Protein AF-A0A1V3XUG6-F1 (afdb_monomer_lite)

Foldseek 3Di:
DDPPDPADDDLVCCCVPPVLLSLLLVLLVVLLVVLCVVVVHDSCLLANNRLSSVCSVPCPDDPPAQLVSSLVSVVVVVGDPVSSVSSSVSSRVSSVVSVVDDDDDDD

Secondary structure (DSSP, 8-state):
------SPPPHHHHHHH-HHHHHHHHHHHHHHHHHHHHHT--HHHHS-HHHHHHHHHH----SS-HHHHHHHHHHHTT--HHHHHHHHHHHHHHHHHHHH--S----

Sequence (107 aa):
MTESANGPPLPARWSRRKPEAAARLEAVRAALAELSQRVGVPTENLVSPELVRRLCWEWAGPRQGAADAIDEFLRAGHARAWQRRLVVPAMAAAITRANAQPDGDSP

Radius of gyration: 14.02 Å; chains: 1; bounding box: 43×33×33 Å

InterPro domains:
  IPR041605 3'-5' exonuclease C-terminal domain [PF18305] (7-95)
  IPR044876 HRDC domain superfamily [G3DSA:1.10.150.80] (6-101)

pLDDT: mean 79.32, std 16.49, range [33.03, 93.19]

Structure (mmCIF, N/CA/C/O backbone):
data_AF-A0A1V3XUG6-F1
#
_entry.id   AF-A0A1V3XUG6-F1
#
loop_
_atom_site.group_PDB
_atom_site.id
_atom_site.type_symbol
_atom_site.label_atom_id
_atom_site.label_alt_id
_atom_site.label_comp_id
_atom_site.label_asym_id
_atom_site.label_entity_id
_atom_site.label_seq_id
_atom_site.pdbx_PDB_ins_code
_atom_site.Cartn_x
_atom_site.Cartn_y
_atom_site.Cartn_z
_atom_site.occupancy
_atom_site.B_iso_or_equiv
_atom_site.auth_seq_id
_atom_site.auth_comp_id
_atom_site.auth_asym_id
_atom_site.auth_atom_id
_atom_site.pdbx_PDB_model_num
ATOM 1 N N . MET A 1 1 ? 30.639 9.887 11.785 1.00 36.69 1 MET A N 1
ATOM 2 C CA . MET A 1 1 ? 29.755 9.473 12.893 1.00 36.69 1 MET A CA 1
ATOM 3 C C . MET A 1 1 ? 28.582 8.714 12.284 1.00 36.69 1 MET A C 1
ATOM 5 O O . MET A 1 1 ? 27.734 9.328 11.662 1.00 36.69 1 MET A O 1
ATOM 9 N N . THR A 1 2 ? 28.686 7.381 12.320 1.00 38.44 2 THR A N 1
ATOM 10 C CA . THR A 1 2 ? 27.647 6.342 12.135 1.00 38.44 2 THR A CA 1
ATOM 11 C C . THR A 1 2 ? 26.370 6.710 11.363 1.00 38.44 2 THR A C 1
ATOM 13 O O . THR A 1 2 ? 25.359 7.064 11.964 1.00 3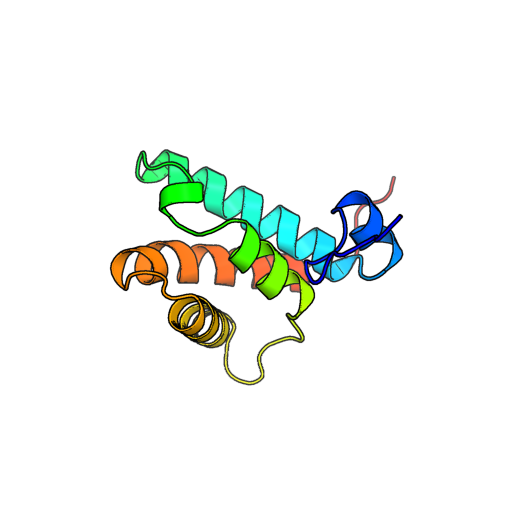8.44 2 THR A O 1
ATOM 16 N N . GLU A 1 3 ? 26.370 6.504 10.040 1.00 48.25 3 GLU A N 1
ATOM 17 C CA . GLU A 1 3 ? 25.139 6.423 9.233 1.00 48.25 3 GLU A CA 1
ATOM 18 C C . GLU A 1 3 ? 24.534 5.016 9.413 1.00 48.25 3 GLU A C 1
ATOM 20 O O . GLU A 1 3 ? 24.542 4.165 8.526 1.00 48.25 3 GLU A O 1
ATOM 25 N N . SER A 1 4 ? 24.083 4.733 10.636 1.00 49.44 4 SER A N 1
ATOM 26 C CA . SER A 1 4 ? 23.309 3.536 10.954 1.00 49.44 4 SER A CA 1
ATOM 27 C C . SER A 1 4 ? 21.904 3.717 10.390 1.00 49.44 4 SER A C 1
ATOM 29 O O . SER A 1 4 ? 21.023 4.245 11.061 1.00 49.44 4 SER A O 1
ATOM 31 N N . ALA A 1 5 ? 21.678 3.303 9.148 1.00 44.22 5 ALA A N 1
ATOM 32 C CA . ALA A 1 5 ? 20.335 3.259 8.583 1.00 44.22 5 ALA A CA 1
ATOM 33 C C . ALA A 1 5 ? 20.146 1.972 7.777 1.00 44.22 5 ALA A C 1
ATOM 35 O O . ALA A 1 5 ? 20.116 1.975 6.553 1.00 44.22 5 ALA A O 1
ATOM 36 N N . ASN A 1 6 ? 19.930 0.864 8.491 1.00 45.09 6 ASN A N 1
ATOM 37 C CA . ASN A 1 6 ? 19.305 -0.369 7.979 1.00 45.09 6 ASN A CA 1
ATOM 38 C C . ASN A 1 6 ? 17.810 -0.153 7.604 1.00 45.09 6 ASN A C 1
ATOM 40 O O . ASN A 1 6 ? 16.956 -1.031 7.751 1.00 45.09 6 ASN A O 1
ATOM 44 N N . GLY A 1 7 ? 17.476 1.056 7.154 1.00 48.94 7 GLY A N 1
ATOM 45 C CA . GLY A 1 7 ? 16.166 1.480 6.692 1.00 48.94 7 GLY A CA 1
ATOM 46 C C . GLY A 1 7 ? 16.300 2.051 5.281 1.00 48.94 7 GLY A C 1
ATOM 47 O O . GLY A 1 7 ? 17.342 2.617 4.946 1.00 48.94 7 GLY A O 1
ATOM 48 N N . PRO A 1 8 ? 15.281 1.883 4.426 1.00 51.78 8 PRO A N 1
ATOM 49 C CA . PRO A 1 8 ? 15.359 2.322 3.042 1.00 51.78 8 PRO A CA 1
ATOM 50 C C . PRO A 1 8 ? 15.686 3.827 2.962 1.00 51.78 8 PRO A C 1
ATOM 52 O O . PRO A 1 8 ? 15.219 4.596 3.810 1.00 51.78 8 PRO A O 1
ATOM 55 N N . PRO A 1 9 ? 16.499 4.252 1.974 1.00 56.88 9 PRO A N 1
ATOM 56 C CA . PRO A 1 9 ? 17.059 5.604 1.910 1.00 56.88 9 PRO A CA 1
ATOM 57 C C . PRO A 1 9 ? 15.967 6.685 1.834 1.00 56.88 9 PRO A C 1
ATOM 59 O O . PRO A 1 9 ? 14.801 6.387 1.592 1.00 56.88 9 PRO A O 1
ATOM 62 N N . LEU A 1 10 ? 16.325 7.959 2.024 1.00 58.09 10 LEU A N 1
ATOM 63 C CA . LEU A 1 10 ? 15.376 9.071 1.865 1.00 58.09 10 LEU A CA 1
ATOM 64 C C . LEU A 1 10 ? 14.684 9.007 0.485 1.00 58.09 10 LEU A C 1
ATOM 66 O O . LEU A 1 10 ? 15.382 8.732 -0.494 1.00 58.09 10 LEU A O 1
ATOM 70 N N . PRO A 1 11 ? 13.372 9.304 0.369 1.00 56.78 11 PRO A N 1
ATOM 71 C CA . PRO A 1 11 ? 12.640 9.271 -0.907 1.00 56.78 11 PRO A CA 1
ATOM 72 C C . PRO A 1 11 ? 13.327 10.069 -2.025 1.00 56.78 11 PRO A C 1
ATOM 74 O O . PRO A 1 11 ? 13.399 9.612 -3.159 1.00 56.78 11 PRO A O 1
ATOM 77 N N . ALA A 1 12 ? 13.975 11.190 -1.684 1.00 59.50 12 ALA A N 1
ATOM 78 C CA . ALA A 1 12 ? 14.772 11.997 -2.614 1.00 59.50 12 ALA A CA 1
ATOM 79 C C . ALA A 1 12 ? 15.940 11.231 -3.278 1.00 59.50 12 ALA A C 1
ATOM 81 O O . ALA A 1 12 ? 16.396 11.588 -4.361 1.00 59.50 12 ALA A O 1
ATOM 82 N N . ARG A 1 13 ? 16.441 10.162 -2.644 1.00 64.50 13 ARG A N 1
ATOM 83 C CA . ARG A 1 13 ? 17.483 9.280 -3.194 1.00 64.50 13 ARG A CA 1
ATOM 84 C C . ARG A 1 13 ? 16.902 8.093 -3.975 1.00 64.50 13 ARG A C 1
ATOM 86 O O . ARG A 1 13 ? 17.666 7.408 -4.654 1.00 64.50 13 ARG A O 1
ATOM 93 N N . TRP A 1 14 ? 15.593 7.830 -3.901 1.00 73.44 14 TRP A N 1
ATOM 94 C CA . TRP A 1 14 ? 14.968 6.708 -4.612 1.00 73.44 14 TRP A CA 1
ATOM 95 C C . TRP A 1 14 ? 14.897 6.967 -6.107 1.00 73.44 14 TRP A C 1
ATOM 97 O O . TRP A 1 14 ? 15.345 6.109 -6.855 1.00 73.44 14 TRP A O 1
ATOM 107 N N . SER A 1 15 ? 14.471 8.155 -6.546 1.00 65.50 15 SER A N 1
ATOM 108 C CA . SER A 1 15 ? 14.396 8.487 -7.979 1.00 65.50 15 SER A CA 1
ATOM 109 C C . SER A 1 15 ? 15.741 8.338 -8.699 1.00 65.50 15 SER A C 1
ATOM 111 O O . SER A 1 15 ? 15.779 7.979 -9.867 1.00 65.50 15 SER A O 1
ATOM 113 N N . ARG A 1 16 ? 16.861 8.525 -7.984 1.00 69.12 16 ARG A N 1
ATOM 114 C CA . ARG A 1 16 ? 18.217 8.302 -8.516 1.00 69.12 16 ARG A CA 1
ATOM 115 C C . ARG A 1 16 ? 18.665 6.835 -8.554 1.00 69.12 16 ARG A C 1
ATOM 117 O O . ARG A 1 16 ? 19.558 6.519 -9.328 1.00 69.12 16 ARG A O 1
ATOM 124 N N . ARG A 1 17 ? 18.129 5.954 -7.698 1.00 73.56 17 ARG A N 1
ATOM 125 C CA . ARG A 1 17 ? 18.541 4.531 -7.625 1.00 73.56 17 ARG A CA 1
ATOM 126 C C . ARG A 1 17 ? 17.545 3.581 -8.287 1.00 73.56 17 ARG A C 1
ATOM 128 O O . ARG A 1 17 ? 17.959 2.623 -8.925 1.00 73.56 17 ARG A O 1
ATOM 135 N N . LYS A 1 18 ? 16.255 3.805 -8.052 1.00 77.19 18 LYS A N 1
ATOM 136 C CA . LYS A 1 18 ? 15.117 2.997 -8.498 1.00 77.19 18 LYS A CA 1
ATOM 137 C C . LYS A 1 18 ? 13.899 3.917 -8.710 1.00 77.19 18 LYS A C 1
ATOM 139 O O . LYS A 1 18 ? 13.072 4.025 -7.799 1.00 77.19 18 LYS A O 1
ATOM 144 N N . PRO A 1 19 ? 13.779 4.578 -9.874 1.00 79.69 19 PRO A N 1
ATOM 145 C CA . PRO A 1 19 ? 12.643 5.455 -10.174 1.00 79.69 19 PRO A CA 1
ATOM 146 C C . PRO A 1 19 ? 11.299 4.722 -10.074 1.00 79.69 19 PRO A C 1
ATOM 148 O O . PRO A 1 19 ? 10.371 5.228 -9.450 1.00 79.69 19 PRO A O 1
ATOM 151 N N . GLU A 1 20 ? 11.230 3.469 -10.528 1.00 81.50 20 GLU A N 1
ATOM 152 C CA . GLU A 1 20 ? 10.026 2.639 -10.403 1.00 81.50 20 GLU A CA 1
ATOM 153 C C . GLU A 1 20 ? 9.577 2.451 -8.943 1.00 81.50 20 GLU A C 1
ATOM 155 O O . GLU A 1 20 ? 8.389 2.478 -8.633 1.00 81.50 20 GLU A O 1
ATOM 160 N N . ALA A 1 21 ? 10.524 2.274 -8.012 1.00 84.38 21 ALA A N 1
ATOM 161 C CA . ALA A 1 21 ? 10.197 2.124 -6.595 1.00 84.38 21 ALA A CA 1
ATOM 162 C C . ALA A 1 21 ? 9.647 3.432 -6.007 1.00 84.38 21 ALA A C 1
ATOM 164 O O . ALA A 1 21 ? 8.764 3.387 -5.150 1.00 84.38 21 ALA A O 1
ATOM 165 N N . ALA A 1 22 ? 10.150 4.584 -6.469 1.00 84.00 22 ALA A N 1
ATOM 166 C CA . ALA A 1 22 ? 9.627 5.891 -6.081 1.00 84.00 22 ALA A CA 1
ATOM 167 C C . ALA A 1 22 ? 8.189 6.076 -6.590 1.00 84.00 22 ALA A C 1
ATOM 169 O O . ALA A 1 22 ? 7.310 6.401 -5.796 1.00 84.00 22 ALA A O 1
ATOM 170 N N . ALA A 1 23 ? 7.926 5.761 -7.862 1.00 85.56 23 ALA A N 1
ATOM 171 C CA . ALA A 1 23 ? 6.584 5.821 -8.444 1.00 85.56 23 ALA A CA 1
ATOM 172 C C . ALA A 1 23 ? 5.581 4.929 -7.688 1.00 85.56 23 ALA A C 1
ATOM 174 O O . ALA A 1 23 ? 4.486 5.373 -7.337 1.00 85.56 23 ALA A O 1
ATOM 175 N N . ARG A 1 24 ? 5.975 3.692 -7.349 1.00 87.94 24 ARG A N 1
ATOM 176 C CA . ARG A 1 24 ? 5.160 2.788 -6.515 1.00 87.94 24 ARG A CA 1
ATOM 177 C C . ARG A 1 24 ? 4.869 3.380 -5.139 1.00 87.94 24 ARG A C 1
ATOM 179 O O . ARG A 1 24 ? 3.731 3.307 -4.682 1.00 87.94 24 ARG A O 1
ATOM 186 N N . LEU A 1 25 ? 5.877 3.950 -4.474 1.00 88.00 25 LEU A N 1
ATOM 187 C CA . LEU A 1 25 ? 5.714 4.537 -3.144 1.00 88.00 25 LEU A CA 1
ATOM 188 C C . LEU A 1 25 ? 4.724 5.703 -3.163 1.00 88.00 25 LEU A C 1
ATOM 190 O O . LEU A 1 25 ? 3.856 5.762 -2.292 1.00 88.00 25 LEU A O 1
ATOM 194 N N . GLU A 1 26 ? 4.835 6.598 -4.142 1.00 88.75 26 GLU A N 1
ATOM 195 C CA . GLU A 1 26 ? 3.918 7.731 -4.299 1.00 88.75 26 GLU A CA 1
ATOM 196 C C . GLU A 1 26 ? 2.488 7.259 -4.590 1.00 88.75 26 GLU A C 1
ATOM 198 O O . GLU A 1 26 ? 1.549 7.674 -3.907 1.00 88.75 26 GLU A O 1
ATOM 203 N N . ALA A 1 27 ? 2.315 6.303 -5.510 1.00 90.94 27 ALA A N 1
ATOM 204 C CA . ALA A 1 27 ? 1.004 5.730 -5.815 1.00 90.94 27 ALA A CA 1
ATOM 205 C C . ALA A 1 27 ? 0.358 5.070 -4.585 1.00 90.94 27 ALA A C 1
ATOM 207 O O . ALA A 1 27 ? -0.825 5.275 -4.301 1.00 90.94 27 ALA A O 1
ATOM 208 N N . VAL A 1 28 ? 1.134 4.298 -3.820 1.00 91.81 28 VAL A N 1
ATOM 209 C CA . VAL A 1 28 ? 0.657 3.656 -2.590 1.00 91.81 28 VAL A CA 1
ATOM 210 C C . VAL A 1 28 ? 0.307 4.692 -1.525 1.00 91.81 28 VAL A C 1
ATOM 212 O O . VAL A 1 28 ? -0.727 4.562 -0.871 1.00 91.81 28 VAL A O 1
ATOM 215 N N . ARG A 1 29 ? 1.132 5.728 -1.345 1.00 90.12 29 ARG A N 1
ATOM 216 C CA . ARG A 1 29 ? 0.856 6.819 -0.399 1.00 90.12 29 ARG A CA 1
ATOM 217 C C . ARG A 1 29 ? -0.453 7.528 -0.725 1.00 90.12 29 ARG A C 1
ATOM 219 O O . ARG A 1 29 ? -1.246 7.738 0.192 1.00 90.12 29 ARG A O 1
ATOM 226 N N . ALA A 1 30 ? -0.695 7.836 -1.997 1.00 91.00 30 ALA A N 1
ATOM 227 C CA . ALA A 1 30 ? -1.944 8.442 -2.448 1.00 91.00 30 ALA A CA 1
ATOM 228 C C . ALA A 1 30 ? -3.153 7.535 -2.149 1.00 91.00 30 ALA A C 1
ATOM 230 O O . ALA A 1 30 ? -4.101 7.968 -1.495 1.00 91.00 30 ALA A O 1
ATOM 231 N N . ALA A 1 31 ? -3.080 6.251 -2.514 1.00 92.38 31 ALA A N 1
ATOM 232 C CA . ALA A 1 31 ? -4.160 5.293 -2.259 1.00 92.38 31 ALA A CA 1
ATOM 233 C C . ALA A 1 31 ? -4.451 5.101 -0.758 1.00 92.38 31 ALA A C 1
ATOM 235 O O . ALA A 1 31 ? -5.607 5.002 -0.344 1.00 92.38 31 ALA A O 1
ATOM 236 N N . LEU A 1 32 ? -3.409 5.073 0.077 1.00 91.69 32 LEU A N 1
ATOM 237 C CA . LEU A 1 32 ? -3.550 4.985 1.529 1.00 91.69 32 LEU A CA 1
ATOM 238 C C . LEU A 1 32 ? -4.138 6.263 2.142 1.00 91.69 32 LEU A C 1
ATOM 240 O O . LEU A 1 32 ? -4.902 6.172 3.102 1.00 91.69 32 LEU A O 1
ATOM 244 N N . ALA A 1 33 ? -3.801 7.438 1.607 1.00 91.31 33 ALA A N 1
ATOM 245 C CA . ALA A 1 33 ? -4.383 8.707 2.037 1.00 91.31 33 ALA A CA 1
ATOM 24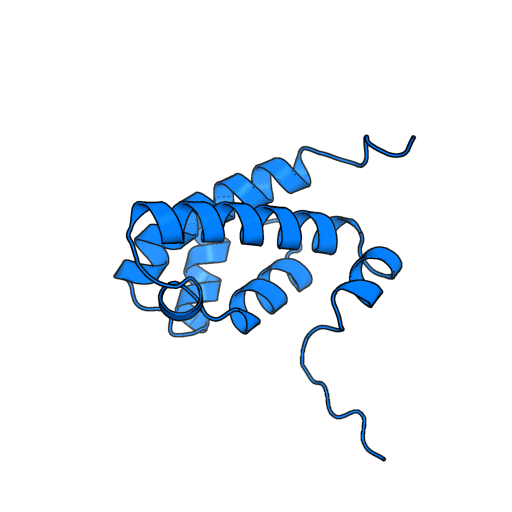6 C C . ALA A 1 33 ? -5.882 8.773 1.708 1.00 91.31 33 ALA A C 1
ATOM 248 O O . ALA A 1 33 ? -6.681 9.118 2.578 1.00 91.31 33 ALA A O 1
ATOM 249 N N . GLU A 1 34 ? -6.281 8.355 0.504 1.00 92.06 34 GLU A N 1
ATOM 250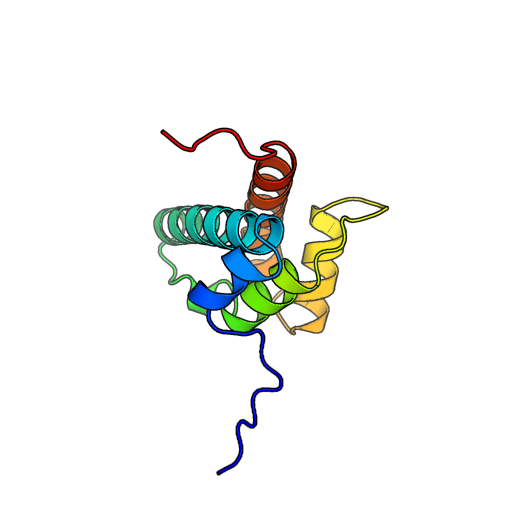 C CA . GLU A 1 34 ? -7.698 8.230 0.143 1.00 92.06 34 GLU A CA 1
ATOM 251 C C . GLU A 1 34 ? -8.431 7.231 1.044 1.00 92.06 34 GLU A C 1
ATOM 253 O O . GLU A 1 34 ? -9.530 7.508 1.525 1.00 92.06 34 GLU A O 1
ATOM 258 N N . LEU A 1 35 ? -7.827 6.065 1.299 1.00 92.06 35 LEU A N 1
ATOM 259 C CA . LEU A 1 35 ? -8.407 5.053 2.179 1.00 92.06 35 LEU A CA 1
ATOM 260 C C . LEU A 1 35 ? -8.601 5.597 3.599 1.00 92.06 35 LEU A C 1
ATOM 262 O O . LEU A 1 35 ? -9.680 5.430 4.161 1.00 92.06 35 LEU A O 1
ATOM 266 N N . SER A 1 36 ? -7.588 6.279 4.140 1.00 92.62 36 SER A N 1
ATOM 267 C CA . SER A 1 36 ? -7.627 6.969 5.435 1.00 92.62 36 SER A CA 1
ATOM 268 C C . SER A 1 36 ? -8.798 7.948 5.522 1.00 92.62 36 SER A C 1
ATOM 270 O O . SER A 1 36 ? -9.577 7.882 6.474 1.00 92.62 36 SER A O 1
ATOM 272 N N . GLN A 1 37 ? -9.003 8.775 4.493 1.00 92.75 37 GLN A N 1
ATOM 273 C CA . GLN A 1 37 ? -10.143 9.695 4.433 1.00 92.75 37 GLN A CA 1
ATOM 274 C C . GLN A 1 37 ? -11.492 8.967 4.387 1.00 92.75 37 GLN A C 1
ATOM 276 O O . GLN A 1 37 ? -12.433 9.390 5.054 1.00 92.75 37 GLN A O 1
ATOM 281 N N . ARG A 1 38 ? -11.594 7.858 3.643 1.00 92.38 38 ARG A N 1
ATOM 282 C CA . ARG A 1 38 ? -12.840 7.076 3.531 1.00 92.38 38 ARG A CA 1
ATOM 283 C C . ARG A 1 38 ? -13.242 6.406 4.840 1.00 92.38 38 ARG A C 1
ATOM 285 O O . ARG A 1 38 ? -14.428 6.341 5.143 1.00 92.38 38 ARG A O 1
ATOM 292 N N . VAL A 1 39 ? -12.274 5.871 5.583 1.00 91.50 39 VAL A N 1
ATOM 293 C CA . VAL A 1 39 ? -12.540 5.146 6.838 1.00 91.50 39 VAL A CA 1
ATOM 294 C C . VAL A 1 39 ? -12.427 6.033 8.081 1.00 91.50 39 VAL A C 1
ATOM 296 O O . VAL A 1 39 ? -12.786 5.594 9.169 1.00 91.50 39 VAL A O 1
ATOM 299 N N . GLY A 1 40 ? -11.922 7.263 7.942 1.00 91.50 40 GLY A N 1
ATOM 300 C CA . GLY A 1 40 ? -11.721 8.203 9.047 1.00 91.50 40 GLY A CA 1
ATOM 301 C C . GLY A 1 40 ? -10.602 7.804 10.016 1.00 91.50 40 GLY A C 1
ATOM 302 O O . GLY A 1 40 ? -10.624 8.214 11.174 1.00 91.50 40 GLY A O 1
ATOM 303 N N . VAL A 1 41 ? -9.639 6.986 9.578 1.00 90.94 41 VAL A N 1
ATOM 304 C CA . VAL A 1 41 ? -8.541 6.478 10.420 1.00 90.94 41 VAL A CA 1
ATOM 305 C C . VAL A 1 41 ? -7.203 6.946 9.855 1.00 90.94 41 VAL A C 1
ATOM 307 O O . VAL A 1 41 ? -6.952 6.696 8.678 1.00 90.94 41 VAL A O 1
ATOM 310 N N . PRO A 1 42 ? -6.309 7.538 10.674 1.00 88.75 42 PRO A N 1
ATOM 311 C CA . PRO A 1 42 ? -4.983 7.960 10.236 1.00 88.75 42 PRO A CA 1
ATOM 312 C C . PRO A 1 42 ? -4.206 6.844 9.537 1.00 88.75 42 PRO A C 1
ATOM 314 O O . PRO A 1 42 ? -4.214 5.694 9.977 1.00 88.75 42 PRO A O 1
ATOM 317 N N . THR A 1 43 ? -3.465 7.186 8.486 1.00 87.19 43 THR A N 1
ATOM 318 C CA . THR A 1 43 ? -2.719 6.207 7.685 1.00 87.19 43 THR A CA 1
ATOM 319 C C . THR A 1 43 ? -1.730 5.386 8.517 1.00 87.19 43 THR A C 1
ATOM 321 O O . THR A 1 43 ? -1.594 4.189 8.285 1.00 87.19 43 THR A O 1
ATOM 324 N N . GLU A 1 44 ? -1.099 5.988 9.529 1.00 85.88 44 GLU A N 1
ATOM 325 C CA . GLU A 1 44 ? -0.198 5.300 10.470 1.00 85.88 44 GLU A CA 1
ATOM 326 C C . GLU A 1 44 ? -0.904 4.239 11.333 1.00 85.88 44 GLU A C 1
ATOM 328 O O . GLU A 1 44 ? -0.298 3.231 11.693 1.00 85.88 44 GLU A O 1
ATOM 333 N N . ASN A 1 45 ? -2.201 4.425 11.599 1.00 89.62 45 ASN A N 1
ATOM 334 C CA . ASN A 1 45 ? -3.046 3.458 12.298 1.00 89.62 45 ASN A CA 1
ATOM 335 C C . ASN A 1 45 ? -3.575 2.369 11.357 1.00 89.62 45 ASN A C 1
ATOM 337 O O . ASN A 1 45 ? -4.016 1.319 11.826 1.00 89.62 45 ASN A O 1
ATOM 341 N N . LEU A 1 46 ? -3.546 2.593 10.040 1.00 89.19 46 LEU A N 1
ATOM 342 C CA . LEU A 1 46 ? -3.879 1.581 9.038 1.00 89.19 46 LEU A CA 1
ATOM 343 C C . LEU A 1 46 ? -2.673 0.695 8.728 1.00 89.19 46 LEU A C 1
ATOM 345 O O . LEU A 1 46 ? -2.804 -0.526 8.692 1.00 89.19 46 LEU A O 1
ATOM 349 N N . VAL A 1 47 ? -1.501 1.293 8.515 1.00 89.75 47 VAL A N 1
ATOM 350 C CA . VAL A 1 47 ? -0.273 0.571 8.175 1.00 89.75 47 VAL A CA 1
ATOM 351 C C . VAL A 1 47 ? 0.966 1.373 8.562 1.00 89.75 47 VAL A C 1
ATOM 353 O O . VAL A 1 47 ? 1.038 2.586 8.366 1.00 89.75 47 VAL A O 1
ATOM 356 N N . SER A 1 48 ? 1.993 0.683 9.060 1.00 88.38 48 SER A N 1
ATOM 357 C CA . SER A 1 48 ? 3.256 1.327 9.409 1.00 88.38 48 SER A CA 1
ATOM 358 C C . SER A 1 48 ? 3.933 1.915 8.159 1.00 88.38 48 SER A C 1
ATOM 360 O O . SER A 1 48 ? 4.236 1.172 7.218 1.00 88.38 48 SER A O 1
ATOM 362 N N . PRO A 1 49 ? 4.276 3.216 8.136 1.00 85.31 49 PRO A N 1
ATOM 363 C CA . PRO A 1 49 ? 4.915 3.848 6.979 1.00 85.31 49 PRO A CA 1
ATOM 364 C C . PRO A 1 49 ? 6.313 3.285 6.680 1.00 85.31 49 PRO A C 1
ATOM 366 O O . PRO A 1 49 ? 6.833 3.442 5.576 1.00 85.31 49 PRO A O 1
ATOM 369 N N . GLU A 1 50 ? 6.960 2.634 7.648 1.00 84.56 50 GLU A N 1
ATOM 370 C CA . GLU A 1 50 ? 8.184 1.864 7.407 1.00 84.56 50 GLU A CA 1
ATOM 371 C C . GLU A 1 50 ? 7.926 0.589 6.593 1.00 84.56 50 GLU A C 1
ATOM 373 O O . GLU A 1 50 ? 8.649 0.348 5.627 1.00 84.56 50 GLU A O 1
ATOM 378 N N . LEU A 1 51 ? 6.872 -0.175 6.916 1.00 87.56 51 LEU A N 1
ATOM 379 C CA . LEU A 1 51 ? 6.495 -1.377 6.163 1.00 87.56 51 LEU A CA 1
ATOM 380 C C . LEU A 1 51 ? 6.193 -1.028 4.708 1.00 87.56 51 LEU A C 1
ATOM 382 O O . LEU A 1 51 ? 6.699 -1.686 3.807 1.00 87.56 51 LEU A O 1
ATOM 386 N N . VAL A 1 52 ? 5.449 0.055 4.475 1.00 88.62 52 VAL A N 1
ATOM 387 C CA . VAL A 1 52 ? 5.146 0.538 3.119 1.00 88.62 52 VAL A CA 1
ATOM 388 C C . VAL A 1 52 ? 6.424 0.866 2.344 1.00 88.62 52 VAL A C 1
ATOM 390 O O . VAL A 1 52 ? 6.568 0.470 1.187 1.00 88.62 52 VAL A O 1
ATOM 393 N N . ARG A 1 53 ? 7.376 1.561 2.980 1.00 86.62 53 ARG A N 1
ATOM 394 C CA . ARG A 1 53 ? 8.662 1.895 2.353 1.00 86.62 53 ARG A CA 1
ATOM 395 C C . ARG A 1 53 ? 9.479 0.642 2.037 1.00 86.62 53 ARG A C 1
ATOM 397 O O . ARG A 1 53 ? 9.976 0.520 0.922 1.00 86.62 53 ARG A O 1
ATOM 404 N N . ARG A 1 54 ? 9.614 -0.293 2.981 1.00 87.38 54 ARG A N 1
ATOM 405 C CA . ARG A 1 54 ? 10.349 -1.546 2.742 1.00 87.38 54 ARG A CA 1
ATOM 406 C C . ARG A 1 54 ? 9.711 -2.365 1.626 1.00 87.38 54 ARG A C 1
ATOM 408 O O . ARG A 1 54 ? 10.416 -2.746 0.699 1.00 87.38 54 ARG A O 1
ATOM 415 N N . LEU A 1 55 ? 8.388 -2.519 1.651 1.00 87.94 55 LEU A N 1
ATOM 416 C CA . LEU A 1 55 ? 7.639 -3.217 0.612 1.00 87.94 55 LEU A CA 1
ATOM 417 C C . LEU A 1 55 ? 7.915 -2.623 -0.772 1.00 87.94 55 LEU A C 1
ATOM 419 O O . LEU A 1 55 ? 8.293 -3.359 -1.671 1.00 87.94 55 LEU A O 1
ATOM 423 N N . CYS A 1 56 ? 7.770 -1.305 -0.956 1.00 87.56 56 CYS A N 1
ATOM 424 C CA . CYS A 1 56 ? 7.970 -0.673 -2.269 1.00 87.56 56 CYS A CA 1
ATOM 425 C C . CYS A 1 56 ? 9.419 -0.797 -2.772 1.00 87.56 56 CYS A C 1
ATOM 427 O O . CYS A 1 56 ? 9.646 -0.897 -3.980 1.00 87.56 56 CYS A O 1
ATOM 429 N N . TRP A 1 57 ? 10.387 -0.795 -1.851 1.00 85.06 57 TRP A N 1
ATOM 430 C CA . TRP A 1 57 ? 11.814 -0.911 -2.149 1.00 85.06 57 TRP A CA 1
ATOM 431 C C . TRP A 1 57 ? 12.241 -2.336 -2.533 1.00 85.06 57 TRP A C 1
ATOM 433 O O . TRP A 1 57 ? 13.006 -2.526 -3.488 1.00 85.06 57 TRP A O 1
ATOM 443 N N . GLU A 1 58 ? 11.753 -3.325 -1.783 1.00 83.62 58 GLU A N 1
ATOM 444 C CA . GLU A 1 58 ? 12.007 -4.754 -2.002 1.00 83.62 58 GLU A CA 1
ATOM 445 C C . GLU A 1 58 ? 11.090 -5.359 -3.068 1.00 83.62 58 GLU A C 1
ATOM 447 O O . GLU A 1 58 ? 11.318 -6.481 -3.514 1.00 83.62 58 GLU A O 1
ATOM 452 N N . TRP A 1 59 ? 10.088 -4.605 -3.529 1.00 82.62 59 TRP A N 1
ATOM 453 C CA . TRP A 1 59 ? 9.183 -5.034 -4.583 1.00 82.62 59 TRP A CA 1
ATOM 454 C C . TRP A 1 59 ? 9.947 -5.369 -5.867 1.00 82.62 59 TRP A C 1
ATOM 456 O O . TRP A 1 59 ? 10.383 -4.481 -6.608 1.00 82.62 59 TRP A O 1
ATOM 466 N N . ALA A 1 60 ? 10.069 -6.667 -6.133 1.00 73.56 60 ALA A N 1
ATOM 467 C CA . ALA A 1 60 ? 10.675 -7.225 -7.338 1.00 73.56 60 ALA A CA 1
ATOM 468 C C . ALA A 1 60 ? 9.634 -7.648 -8.394 1.00 73.56 60 ALA A C 1
ATOM 470 O O . ALA A 1 60 ? 9.999 -8.196 -9.428 1.00 73.56 60 ALA A O 1
ATOM 471 N N . GLY A 1 61 ? 8.344 -7.388 -8.145 1.00 68.44 61 GLY A N 1
ATOM 472 C CA . GLY A 1 61 ? 7.244 -7.923 -8.946 1.00 68.44 61 GLY A CA 1
ATOM 473 C C . GLY A 1 61 ? 6.847 -9.329 -8.473 1.00 68.44 61 GLY A C 1
ATOM 474 O O . GLY A 1 61 ? 7.704 -10.200 -8.321 1.00 68.44 61 GLY A O 1
ATOM 475 N N . PRO A 1 62 ? 5.562 -9.582 -8.185 1.00 67.69 62 PRO A N 1
ATOM 476 C CA . PRO A 1 62 ? 5.129 -10.864 -7.660 1.00 67.69 62 PRO A CA 1
ATOM 477 C C . PRO A 1 62 ? 4.994 -11.875 -8.801 1.00 67.69 62 PRO A C 1
ATOM 479 O O . PRO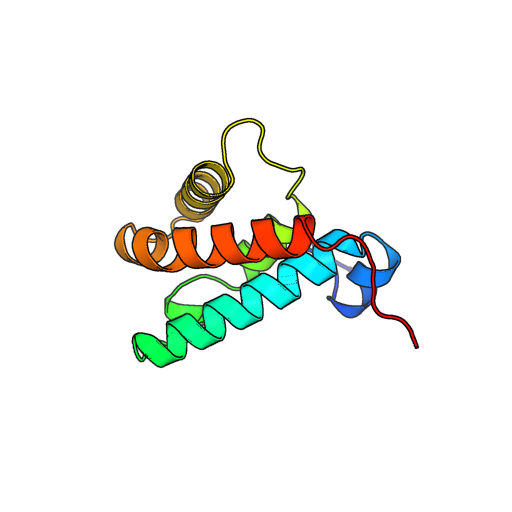 A 1 62 ? 4.444 -11.572 -9.856 1.00 67.69 62 PRO A O 1
ATOM 482 N N . ARG A 1 63 ? 5.427 -13.115 -8.556 1.00 59.88 63 ARG A N 1
ATOM 483 C CA . ARG A 1 63 ? 5.204 -14.245 -9.477 1.00 59.88 63 ARG A CA 1
ATOM 484 C C . ARG A 1 63 ? 3.749 -14.731 -9.485 1.00 59.88 63 ARG A C 1
ATOM 486 O O . ARG A 1 63 ? 3.345 -15.391 -10.430 1.00 59.88 63 ARG A O 1
ATOM 493 N N . GLN A 1 64 ? 3.009 -14.445 -8.407 1.00 62.91 64 GLN A N 1
ATOM 494 C CA . GLN A 1 64 ? 1.732 -15.094 -8.069 1.00 62.91 64 GLN A CA 1
ATOM 495 C C . GLN A 1 64 ? 0.562 -14.106 -7.886 1.00 62.91 64 GLN A C 1
ATOM 497 O O . GLN A 1 64 ? -0.587 -14.520 -7.916 1.00 62.91 64 GLN A O 1
ATOM 502 N N . GLY A 1 65 ? 0.835 -12.802 -7.744 1.00 78.56 65 GLY A N 1
ATOM 503 C CA . GLY A 1 65 ? -0.185 -11.763 -7.556 1.00 78.56 65 GLY A CA 1
ATOM 504 C C . GLY A 1 65 ? 0.243 -10.675 -6.568 1.00 78.56 65 GLY A C 1
ATOM 505 O O . GLY A 1 65 ? 0.938 -10.945 -5.590 1.00 78.56 65 GLY A O 1
ATOM 506 N N . ALA A 1 66 ? -0.145 -9.421 -6.826 1.00 85.25 66 ALA A N 1
ATOM 507 C CA . ALA A 1 66 ? 0.252 -8.295 -5.977 1.00 85.25 66 ALA A CA 1
ATOM 508 C C . ALA A 1 66 ? -0.405 -8.330 -4.596 1.00 85.25 66 ALA A C 1
ATOM 510 O O . ALA A 1 66 ? 0.268 -8.072 -3.607 1.00 85.25 66 ALA A O 1
ATOM 511 N N . ALA A 1 67 ? -1.687 -8.686 -4.512 1.00 88.38 67 ALA A N 1
ATOM 512 C CA . ALA A 1 67 ? -2.407 -8.724 -3.244 1.00 88.38 67 ALA A CA 1
ATOM 513 C C . ALA A 1 67 ? -1.803 -9.733 -2.253 1.00 88.38 67 ALA A C 1
ATOM 515 O O . ALA A 1 67 ? -1.545 -9.363 -1.111 1.00 88.38 67 ALA A O 1
ATOM 516 N N . ASP A 1 68 ? -1.509 -10.959 -2.696 1.00 88.25 68 ASP A N 1
ATOM 517 C CA . ASP A 1 68 ? -0.989 -12.019 -1.821 1.00 88.25 68 ASP A CA 1
ATOM 518 C C . ASP A 1 68 ? 0.399 -11.680 -1.272 1.00 88.25 68 ASP A C 1
ATOM 520 O O . ASP A 1 68 ? 0.638 -11.792 -0.071 1.00 88.25 68 ASP A O 1
ATOM 524 N N . ALA A 1 69 ? 1.292 -11.169 -2.128 1.00 88.50 69 A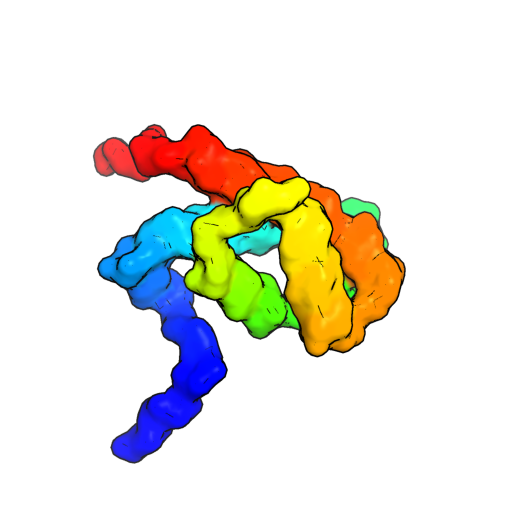LA A N 1
ATOM 525 C CA . ALA A 1 69 ? 2.625 -10.740 -1.708 1.00 88.50 69 ALA A CA 1
ATOM 526 C C . ALA A 1 69 ? 2.567 -9.598 -0.678 1.00 88.50 69 ALA A C 1
ATOM 528 O O . ALA A 1 69 ? 3.345 -9.572 0.277 1.00 88.50 69 ALA A O 1
ATOM 529 N N . ILE A 1 70 ? 1.633 -8.654 -0.847 1.00 90.00 70 ILE A N 1
ATOM 530 C CA . ILE A 1 70 ? 1.434 -7.550 0.102 1.00 90.00 70 ILE A CA 1
ATOM 531 C C . ILE A 1 70 ? 0.837 -8.073 1.411 1.00 90.00 70 ILE A C 1
ATOM 533 O O . ILE A 1 70 ? 1.285 -7.665 2.483 1.00 90.00 70 ILE A O 1
ATOM 537 N N . ASP A 1 71 ? -0.150 -8.970 1.350 1.00 91.19 71 ASP A N 1
ATOM 538 C CA . ASP A 1 71 ? -0.774 -9.547 2.543 1.00 91.19 71 ASP A CA 1
ATOM 539 C C . ASP A 1 71 ? 0.237 -10.324 3.390 1.00 91.19 71 ASP A C 1
ATOM 541 O O . ASP A 1 71 ? 0.283 -10.133 4.609 1.00 91.19 71 ASP A O 1
ATOM 545 N N . GLU A 1 72 ? 1.077 -11.141 2.750 1.00 89.38 72 GLU A N 1
ATOM 546 C CA . GLU A 1 72 ? 2.146 -11.897 3.402 1.00 89.38 72 GLU A CA 1
ATOM 547 C C . GLU A 1 72 ? 3.191 -10.965 4.027 1.00 89.38 72 GLU A C 1
ATOM 549 O O . GLU A 1 72 ? 3.534 -11.122 5.202 1.00 89.38 72 GLU A O 1
ATOM 554 N N . PHE A 1 73 ? 3.626 -9.934 3.297 1.00 89.88 73 PHE A N 1
ATOM 555 C CA . PHE A 1 73 ? 4.585 -8.955 3.808 1.00 89.88 73 PHE A CA 1
ATOM 556 C C . PHE A 1 73 ? 4.043 -8.201 5.029 1.00 89.88 73 PHE A C 1
ATOM 558 O O . PHE A 1 73 ? 4.722 -8.054 6.048 1.00 89.88 73 PHE A O 1
ATOM 565 N N . LEU A 1 74 ? 2.790 -7.747 4.966 1.00 90.44 74 LEU A N 1
ATOM 566 C CA . LEU A 1 74 ? 2.146 -7.066 6.087 1.00 90.44 74 LEU A CA 1
ATOM 567 C C . LEU A 1 74 ? 1.905 -8.013 7.263 1.00 90.44 74 LEU A C 1
ATOM 569 O O . LEU A 1 74 ? 2.021 -7.598 8.417 1.00 90.44 74 LEU A O 1
ATOM 573 N N . ARG A 1 75 ? 1.601 -9.287 6.994 1.00 91.06 75 ARG A N 1
ATOM 574 C CA . ARG A 1 75 ? 1.461 -10.317 8.028 1.00 91.06 75 ARG A CA 1
ATOM 575 C C . ARG A 1 75 ? 2.777 -10.541 8.762 1.00 91.06 75 ARG A C 1
ATOM 577 O O . ARG A 1 75 ? 2.768 -10.580 9.991 1.00 91.06 75 ARG A O 1
ATOM 584 N N . ALA A 1 76 ? 3.884 -10.648 8.026 1.00 90.12 76 ALA A N 1
ATOM 585 C CA . ALA A 1 76 ? 5.229 -10.745 8.588 1.00 90.12 76 ALA A CA 1
ATOM 586 C C . ALA A 1 76 ? 5.603 -9.482 9.385 1.00 90.12 76 ALA A C 1
ATOM 588 O O . ALA A 1 76 ? 6.252 -9.569 10.422 1.00 90.12 76 ALA A O 1
ATOM 589 N N . GLY A 1 77 ? 5.112 -8.316 8.957 1.00 86.31 77 GLY A N 1
ATOM 590 C CA . GLY A 1 77 ? 5.206 -7.046 9.681 1.00 86.31 77 GLY A CA 1
ATOM 591 C C . GLY A 1 77 ? 4.260 -6.893 10.880 1.00 86.31 77 GLY A C 1
ATOM 592 O O . GLY A 1 77 ? 4.119 -5.783 11.388 1.00 86.31 77 GLY A O 1
ATOM 593 N N . HIS A 1 78 ? 3.588 -7.964 11.321 1.00 87.62 78 HIS A N 1
ATOM 594 C CA . HIS A 1 78 ? 2.617 -7.965 12.422 1.00 87.62 78 HIS A CA 1
ATOM 595 C C . HIS A 1 78 ? 1.399 -7.035 12.227 1.00 87.62 78 HIS A C 1
ATOM 597 O O . HIS A 1 78 ? 0.741 -6.651 13.198 1.00 87.62 78 HIS A O 1
ATOM 603 N N . ALA A 1 79 ? 1.038 -6.704 10.982 1.00 88.88 79 ALA A N 1
ATOM 604 C CA . ALA A 1 79 ? -0.183 -5.955 10.700 1.00 88.88 79 ALA A CA 1
ATOM 605 C C . ALA A 1 79 ? -1.432 -6.796 11.017 1.00 88.88 79 ALA A C 1
ATOM 607 O O . ALA A 1 79 ? -1.552 -7.974 10.648 1.00 88.88 79 ALA A O 1
ATOM 608 N N . ARG A 1 80 ? -2.410 -6.181 11.687 1.00 91.38 80 ARG A N 1
ATOM 609 C CA . ARG A 1 80 ? -3.646 -6.854 12.105 1.00 91.38 80 ARG A CA 1
ATOM 610 C C . ARG A 1 80 ? -4.463 -7.283 10.887 1.00 91.38 80 ARG A C 1
ATOM 612 O O . ARG A 1 80 ? -4.460 -6.634 9.847 1.00 91.38 80 ARG A O 1
ATOM 619 N N . ALA A 1 81 ? -5.235 -8.361 11.023 1.00 89.81 81 ALA A N 1
ATOM 620 C CA . ALA A 1 81 ? -6.030 -8.897 9.914 1.00 89.81 81 ALA A CA 1
ATOM 621 C C . ALA A 1 81 ? -7.019 -7.876 9.316 1.00 89.81 81 ALA A C 1
ATOM 623 O O . ALA A 1 81 ? -7.221 -7.854 8.108 1.00 89.81 81 ALA A O 1
ATOM 624 N N . TRP A 1 82 ? -7.626 -7.019 10.142 1.00 91.44 82 TRP A N 1
ATOM 625 C CA . TRP A 1 82 ? -8.528 -5.969 9.656 1.00 91.44 82 TRP A CA 1
ATOM 626 C C . TRP A 1 82 ? -7.782 -4.858 8.899 1.00 91.44 82 TRP A C 1
ATOM 628 O O . TRP A 1 82 ? -8.288 -4.397 7.884 1.00 91.44 82 TRP A O 1
ATOM 638 N N . GLN A 1 83 ? -6.568 -4.492 9.333 1.00 92.31 83 GLN A N 1
ATOM 639 C CA . GLN A 1 83 ? -5.714 -3.526 8.635 1.00 92.31 83 GLN A CA 1
ATOM 640 C C . GLN A 1 83 ? -5.361 -4.055 7.252 1.00 92.31 83 GLN A C 1
ATOM 642 O O . GLN A 1 83 ? -5.635 -3.394 6.256 1.00 92.31 83 GLN A O 1
ATOM 647 N N . ARG A 1 84 ? -4.846 -5.290 7.188 1.00 92.69 84 ARG A N 1
ATOM 648 C CA . ARG A 1 84 ? -4.483 -5.958 5.931 1.00 92.69 84 ARG A CA 1
ATOM 649 C C . ARG A 1 84 ? -5.659 -6.015 4.961 1.00 92.69 84 ARG A C 1
ATOM 651 O O . ARG A 1 84 ? -5.523 -5.578 3.828 1.00 92.69 84 ARG A O 1
ATOM 658 N N . ARG A 1 85 ? -6.846 -6.420 5.422 1.00 91.94 85 ARG A N 1
ATOM 659 C CA . ARG A 1 85 ? -8.060 -6.443 4.586 1.00 91.94 85 ARG A CA 1
ATOM 660 C C . ARG A 1 85 ? -8.422 -5.087 3.967 1.00 91.94 85 ARG A C 1
ATOM 662 O O . ARG A 1 85 ? -8.977 -5.073 2.875 1.00 91.94 85 ARG A O 1
ATOM 669 N N . LEU A 1 86 ? -8.112 -3.975 4.636 1.00 91.69 86 LEU A N 1
ATOM 670 C CA . LEU A 1 86 ? -8.349 -2.628 4.111 1.00 91.69 86 LEU A CA 1
ATOM 671 C C . LEU A 1 86 ? -7.228 -2.167 3.174 1.00 91.69 86 LEU A C 1
ATOM 673 O O . LEU A 1 86 ? -7.499 -1.668 2.083 1.00 91.69 86 LEU A O 1
ATOM 677 N N . VAL A 1 87 ? -5.968 -2.324 3.590 1.00 93.19 87 VAL A N 1
ATOM 678 C CA . VAL A 1 87 ? -4.828 -1.736 2.872 1.00 93.19 87 VAL A CA 1
ATOM 679 C C . VAL A 1 87 ? -4.352 -2.589 1.699 1.00 93.19 87 VAL A C 1
ATOM 681 O O . VAL A 1 87 ? -3.964 -2.027 0.681 1.00 93.19 87 VAL A O 1
ATOM 684 N N . VAL A 1 88 ? -4.418 -3.922 1.786 1.00 93.00 88 VAL A N 1
ATOM 685 C CA . VAL A 1 88 ? -3.956 -4.845 0.731 1.00 93.00 88 VAL A CA 1
ATOM 686 C C . VAL A 1 88 ? -4.585 -4.540 -0.633 1.00 93.00 88 VAL A C 1
ATOM 688 O O . VAL A 1 88 ? -3.820 -4.337 -1.576 1.00 93.00 88 VAL A O 1
ATOM 691 N N . PRO A 1 89 ? -5.923 -4.451 -0.790 1.00 91.94 89 PRO A N 1
ATOM 692 C CA . PRO A 1 89 ? -6.515 -4.182 -2.101 1.00 91.94 89 PRO A CA 1
ATOM 693 C C . PRO A 1 89 ? -6.142 -2.792 -2.638 1.00 91.94 89 PRO A C 1
ATOM 695 O O . PRO A 1 89 ? -5.836 -2.658 -3.823 1.00 91.94 89 PRO A O 1
ATOM 698 N N . ALA A 1 90 ? -6.096 -1.772 -1.773 1.00 92.12 90 ALA A N 1
ATOM 699 C CA . ALA A 1 90 ? -5.710 -0.414 -2.157 1.00 92.12 90 ALA A CA 1
ATOM 700 C C . ALA A 1 90 ? -4.246 -0.350 -2.629 1.00 92.12 90 ALA A C 1
ATOM 702 O O . ALA A 1 90 ? -3.946 0.212 -3.683 1.00 92.12 90 ALA A O 1
ATOM 703 N N . MET A 1 91 ? -3.336 -0.981 -1.883 1.00 91.88 91 MET A N 1
ATOM 704 C CA . MET A 1 91 ? -1.913 -1.046 -2.214 1.00 91.88 91 MET A CA 1
ATOM 705 C C . MET A 1 91 ? -1.658 -1.877 -3.476 1.00 91.88 91 MET A C 1
ATOM 707 O O . MET A 1 91 ? -0.866 -1.468 -4.321 1.00 91.88 91 MET A O 1
ATOM 711 N N . ALA A 1 92 ? -2.343 -3.012 -3.639 1.00 91.31 92 ALA A N 1
ATOM 712 C CA . ALA A 1 92 ? -2.206 -3.873 -4.812 1.00 91.31 92 ALA A CA 1
ATOM 713 C C . ALA A 1 92 ? -2.632 -3.152 -6.097 1.00 91.31 92 ALA A C 1
ATOM 715 O O . ALA A 1 92 ? -1.906 -3.194 -7.094 1.00 91.31 92 ALA A O 1
ATOM 716 N N . ALA A 1 93 ? -3.770 -2.453 -6.066 1.00 90.31 93 ALA A N 1
ATOM 717 C CA . ALA A 1 93 ? -4.239 -1.651 -7.191 1.00 90.31 93 ALA A CA 1
ATOM 718 C C . ALA A 1 93 ? -3.257 -0.515 -7.520 1.00 90.31 93 ALA A C 1
ATOM 720 O O . ALA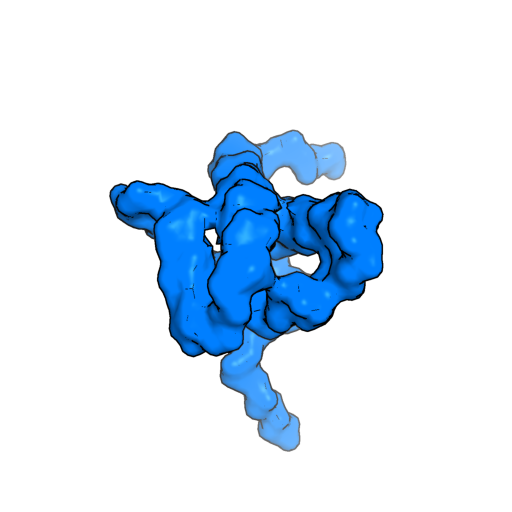 A 1 93 ? -2.891 -0.336 -8.683 1.00 90.31 93 ALA A O 1
ATOM 721 N N . ALA A 1 94 ? -2.772 0.199 -6.498 1.00 91.00 94 ALA A N 1
ATOM 722 C CA . ALA A 1 94 ? -1.813 1.287 -6.664 1.00 91.00 94 ALA A CA 1
ATOM 723 C C . ALA A 1 94 ? -0.484 0.816 -7.273 1.00 91.00 94 ALA A C 1
ATOM 725 O O . ALA A 1 94 ? 0.002 1.415 -8.229 1.00 91.00 94 ALA A O 1
ATOM 726 N N . ILE A 1 95 ? 0.079 -0.287 -6.769 1.00 88.06 95 ILE A N 1
ATOM 727 C CA . ILE A 1 95 ? 1.331 -0.857 -7.284 1.00 88.06 95 ILE A CA 1
ATOM 728 C C . ILE A 1 95 ? 1.150 -1.383 -8.708 1.00 88.06 95 ILE A C 1
ATOM 730 O O . ILE A 1 95 ? 2.020 -1.172 -9.549 1.00 88.06 95 ILE A O 1
ATOM 734 N N . THR A 1 96 ? 0.027 -2.044 -8.999 1.00 87.12 96 THR A N 1
ATOM 735 C CA . THR A 1 96 ? -0.267 -2.543 -10.352 1.00 87.12 96 THR A CA 1
ATOM 736 C C . THR A 1 96 ? -0.353 -1.388 -11.344 1.00 87.12 96 THR A C 1
ATOM 738 O O . THR A 1 96 ? 0.265 -1.451 -12.403 1.00 87.12 96 THR A O 1
ATOM 741 N N . ARG A 1 97 ? -1.039 -0.299 -10.977 1.00 86.06 97 ARG A N 1
ATOM 742 C CA . ARG A 1 97 ? -1.117 0.917 -11.794 1.00 86.06 97 ARG A CA 1
ATOM 743 C C . ARG A 1 97 ? 0.250 1.575 -11.981 1.00 86.06 97 ARG A C 1
ATOM 745 O O . ARG A 1 97 ? 0.593 1.918 -13.105 1.00 86.06 97 ARG A O 1
ATOM 752 N N . ALA A 1 98 ? 1.030 1.714 -10.910 1.00 85.44 98 ALA A N 1
ATOM 753 C CA . ALA A 1 98 ? 2.361 2.315 -10.969 1.00 85.44 98 ALA A CA 1
ATOM 754 C C . ALA A 1 98 ? 3.337 1.497 -11.827 1.00 85.44 98 ALA A C 1
ATOM 756 O O . ALA A 1 98 ? 4.136 2.074 -12.547 1.00 85.44 98 ALA A O 1
ATOM 757 N N . ASN A 1 99 ? 3.252 0.163 -11.795 1.00 79.12 99 ASN A N 1
ATOM 758 C CA . ASN A 1 99 ? 4.058 -0.699 -12.666 1.00 79.12 99 ASN A CA 1
ATOM 759 C C . ASN A 1 99 ? 3.554 -0.705 -14.120 1.00 79.12 99 ASN A C 1
ATOM 761 O O . ASN A 1 99 ? 4.333 -0.972 -15.028 1.00 79.12 99 ASN A O 1
ATOM 765 N N . ALA A 1 100 ? 2.262 -0.444 -14.345 1.00 75.00 100 ALA A N 1
ATOM 766 C CA . ALA A 1 100 ? 1.674 -0.322 -15.679 1.00 75.00 100 ALA A CA 1
ATOM 767 C C . ALA A 1 100 ? 1.918 1.048 -16.327 1.00 75.00 100 ALA A C 1
ATOM 769 O O . ALA A 1 100 ? 1.733 1.176 -17.534 1.00 75.00 100 ALA A O 1
ATOM 770 N N . GLN A 1 101 ? 2.323 2.058 -15.553 1.00 61.31 101 GLN A N 1
ATOM 771 C CA . GLN A 1 101 ? 2.867 3.311 -16.067 1.00 61.31 101 GLN A CA 1
ATOM 772 C C . GLN A 1 101 ? 4.399 3.216 -16.085 1.00 61.31 101 GLN A C 1
ATOM 774 O O . GLN A 1 101 ? 5.039 3.627 -15.117 1.00 61.31 101 GLN A O 1
ATOM 779 N N . PRO A 1 102 ? 5.021 2.680 -17.152 1.00 49.94 102 PRO A N 1
ATOM 780 C CA . PRO A 1 102 ? 6.411 3.007 -17.416 1.00 49.94 102 PRO A CA 1
ATOM 781 C C . PRO A 1 102 ? 6.458 4.495 -17.789 1.00 49.94 102 PRO A C 1
ATOM 783 O O . PRO A 1 102 ? 5.570 4.971 -18.494 1.00 49.94 102 PRO A O 1
ATOM 786 N N . ASP A 1 103 ? 7.441 5.218 -17.251 1.00 48.91 103 ASP A N 1
ATOM 787 C CA . ASP A 1 103 ? 7.773 6.624 -17.517 1.00 48.91 103 ASP A CA 1
ATOM 788 C C . ASP A 1 103 ? 7.074 7.255 -18.734 1.00 48.91 103 ASP A C 1
ATOM 790 O O . ASP A 1 103 ? 7.354 6.924 -19.887 1.00 48.91 103 ASP A O 1
ATOM 794 N N . GLY A 1 104 ? 6.174 8.200 -18.464 1.00 43.19 104 GLY A N 1
ATOM 795 C CA . GLY A 1 104 ? 5.430 8.920 -19.490 1.00 43.19 104 GLY A CA 1
ATOM 796 C C . GLY A 1 104 ? 5.010 10.319 -19.063 1.00 43.19 104 GLY A C 1
ATOM 797 O O . GLY A 1 104 ? 3.971 10.780 -19.516 1.00 43.19 104 GLY A O 1
ATOM 798 N N . ASP A 1 105 ? 5.767 10.975 -18.181 1.00 39.78 105 ASP A N 1
ATOM 799 C CA . ASP A 1 105 ? 5.619 12.417 -17.980 1.00 39.78 105 ASP A CA 1
ATOM 800 C C . ASP A 1 105 ? 6.962 13.041 -17.571 1.00 39.78 105 ASP A C 1
ATOM 802 O O . ASP A 1 105 ? 7.409 12.986 -16.426 1.00 39.78 105 ASP A O 1
ATOM 806 N N . SER A 1 106 ? 7.653 13.590 -18.562 1.00 33.03 106 SER A N 1
ATOM 807 C CA . SER A 1 106 ? 8.578 14.703 -18.368 1.00 33.03 106 SER A CA 1
ATOM 808 C C . SER A 1 106 ? 8.273 15.715 -19.473 1.00 33.03 106 SER A C 1
ATOM 810 O O . SER A 1 106 ? 8.516 15.383 -20.636 1.00 33.03 106 SER A O 1
ATOM 812 N N . PRO A 1 107 ? 7.692 16.887 -19.162 1.00 40.50 107 PRO A N 1
ATOM 813 C CA . PRO A 1 107 ? 7.743 18.043 -20.051 1.00 40.50 107 PRO A CA 1
ATOM 814 C C . PRO A 1 107 ? 9.137 18.689 -20.064 1.00 40.50 107 PRO A C 1
ATOM 816 O O . PRO A 1 107 ? 9.851 18.615 -19.036 1.00 40.50 107 PRO A O 1
#

Organism: Mycobacterium kansasii (NCBI:txid1768)